Protein AF-X1J367-F1 (afdb_monomer_lite)

InterPro domains:
  IPR011990 Tetratricopeptide-like helical domain superfamily [G3DSA:1.25.40.10] (1-93)
  IPR011990 Tetratricopeptide-like helical domain superfamily [SSF48452] (26-76)
  IPR019734 Tetratricopeptide repeat [PS50005] (44-77)

Structure (mmCIF, N/CA/C/O backbone):
data_AF-X1J367-F1
#
_entry.id   AF-X1J367-F1
#
loop_
_atom_site.group_PDB
_atom_site.id
_atom_site.type_symbol
_atom_site.label_atom_id
_atom_site.label_alt_id
_atom_site.label_comp_id
_atom_site.label_asym_id
_atom_site.label_entity_id
_atom_site.label_seq_id
_atom_site.pdbx_PDB_ins_code
_atom_site.Cartn_x
_atom_site.Cartn_y
_atom_site.Cartn_z
_atom_site.occupancy
_atom_site.B_iso_or_equiv
_atom_site.auth_seq_id
_atom_site.auth_comp_id
_atom_site.auth_asym_id
_atom_site.auth_atom_id
_atom_site.pdbx_PDB_model_num
ATOM 1 N N . MET A 1 1 ? -4.845 5.997 -24.695 1.00 42.47 1 MET A N 1
ATOM 2 C CA . MET A 1 1 ? -5.530 5.528 -23.474 1.00 42.47 1 MET A CA 1
ATOM 3 C C . MET A 1 1 ? -4.638 5.901 -22.306 1.00 42.47 1 MET A C 1
ATOM 5 O O . MET A 1 1 ? -3.478 5.503 -22.303 1.00 42.47 1 MET A O 1
ATOM 9 N N . SER A 1 2 ? -5.087 6.780 -21.414 1.00 50.84 2 SER A N 1
ATOM 10 C CA . SER A 1 2 ? -4.310 7.157 -20.231 1.00 50.84 2 SER A CA 1
ATOM 11 C C . SER A 1 2 ? -4.208 5.938 -19.322 1.00 50.84 2 SER A C 1
ATOM 13 O O . SER A 1 2 ? -5.229 5.522 -18.781 1.00 50.84 2 SER A O 1
ATOM 15 N N . LYS A 1 3 ? -3.012 5.353 -19.180 1.00 59.47 3 LYS A N 1
ATOM 16 C CA . LYS A 1 3 ? -2.815 4.278 -18.204 1.00 59.47 3 LYS A CA 1
ATOM 17 C C . LYS A 1 3 ? -3.201 4.790 -16.819 1.00 59.47 3 LYS A C 1
ATOM 19 O O . LYS A 1 3 ? -2.729 5.871 -16.434 1.00 59.47 3 LYS A O 1
ATOM 24 N N . SER A 1 4 ? -4.050 4.051 -16.114 1.00 87.62 4 SER A N 1
ATOM 25 C CA . SER A 1 4 ? -4.419 4.380 -14.737 1.00 87.62 4 SER A CA 1
ATOM 26 C C . SER A 1 4 ? -3.168 4.355 -13.852 1.00 87.62 4 SER A C 1
ATOM 28 O O . SER A 1 4 ? -2.155 3.737 -14.194 1.00 87.62 4 SER A O 1
ATOM 30 N N . TYR A 1 5 ? -3.198 5.059 -12.719 1.00 92.06 5 TYR A N 1
ATOM 31 C CA . TYR A 1 5 ? -2.085 5.009 -11.769 1.00 92.06 5 TYR A CA 1
ATOM 32 C C . TYR A 1 5 ? -1.799 3.572 -11.313 1.00 92.06 5 TYR A C 1
ATOM 34 O O . TYR A 1 5 ? -0.639 3.206 -11.155 1.00 92.06 5 TYR A O 1
ATOM 42 N N . PHE A 1 6 ? -2.833 2.734 -11.230 1.00 91.12 6 PHE A N 1
ATOM 43 C CA . PHE A 1 6 ? -2.699 1.308 -10.966 1.00 91.12 6 PHE A CA 1
ATOM 44 C C . PHE A 1 6 ? -1.825 0.592 -12.001 1.00 91.12 6 PHE A C 1
ATOM 46 O O . PHE A 1 6 ? -0.813 -0.006 -11.650 1.00 91.12 6 PHE A O 1
ATOM 53 N N . GLU A 1 7 ? -2.156 0.722 -13.287 1.00 92.75 7 GLU A N 1
ATOM 54 C CA . GLU A 1 7 ? -1.418 0.063 -14.374 1.00 92.75 7 GLU A CA 1
ATOM 55 C C . GLU A 1 7 ? 0.041 0.526 -14.456 1.00 92.75 7 GLU A C 1
ATOM 57 O O . GLU A 1 7 ? 0.922 -0.242 -14.838 1.00 92.75 7 GLU A O 1
ATOM 62 N N . LYS A 1 8 ? 0.314 1.792 -14.118 1.00 93.19 8 LYS A N 1
ATOM 63 C CA . LYS A 1 8 ? 1.689 2.301 -14.045 1.00 93.19 8 LYS A CA 1
ATOM 64 C C . LYS A 1 8 ? 2.439 1.714 -12.855 1.00 93.19 8 LYS A C 1
ATOM 66 O O . LYS A 1 8 ? 3.595 1.343 -13.022 1.00 93.19 8 LYS A O 1
ATOM 71 N N . GLY A 1 9 ? 1.797 1.634 -11.689 1.00 92.62 9 GLY A N 1
ATOM 72 C CA . GLY A 1 9 ? 2.372 1.010 -10.500 1.00 92.62 9 GLY A CA 1
ATOM 73 C C . GLY A 1 9 ? 2.745 -0.451 -10.750 1.00 92.62 9 GLY A C 1
ATOM 74 O O . GLY A 1 9 ? 3.903 -0.815 -10.552 1.00 92.62 9 GLY A O 1
ATOM 75 N N . ASP A 1 10 ? 1.811 -1.240 -11.290 1.00 92.12 10 ASP A N 1
ATOM 76 C CA . ASP A 1 10 ? 2.033 -2.659 -11.610 1.00 92.12 10 ASP A CA 1
ATOM 77 C C . ASP A 1 10 ? 3.146 -2.828 -12.654 1.00 92.12 10 ASP A C 1
ATOM 79 O O . ASP A 1 10 ? 4.044 -3.641 -12.466 1.00 92.12 10 ASP A O 1
ATOM 83 N N . MET A 1 11 ? 3.183 -1.983 -13.691 1.00 92.88 11 MET A N 1
ATOM 84 C CA . MET A 1 11 ? 4.274 -2.002 -14.673 1.00 92.88 11 MET A CA 1
ATOM 85 C C . MET A 1 11 ? 5.650 -1.787 -14.021 1.00 92.88 11 MET A C 1
ATOM 87 O O . MET A 1 11 ? 6.623 -2.425 -14.418 1.00 92.88 11 MET A O 1
ATOM 91 N N . TYR A 1 12 ? 5.763 -0.882 -13.046 1.00 92.00 12 TYR A N 1
ATOM 92 C CA . TYR A 1 12 ? 7.024 -0.683 -12.335 1.00 92.00 12 TYR A CA 1
ATOM 93 C C . TYR A 1 12 ? 7.357 -1.867 -11.417 1.00 92.00 12 TYR A C 1
ATOM 95 O O . TYR A 1 12 ? 8.522 -2.249 -11.356 1.00 92.00 12 TYR A O 1
ATOM 103 N N . LEU A 1 13 ? 6.379 -2.500 -10.763 1.00 88.69 13 LEU A N 1
ATOM 104 C CA . LEU A 1 13 ? 6.636 -3.735 -10.010 1.00 88.69 13 LEU A CA 1
ATOM 105 C C . LEU A 1 13 ? 7.120 -4.880 -10.907 1.00 88.69 13 LEU A C 1
ATOM 107 O O . LEU A 1 13 ? 8.109 -5.526 -10.571 1.00 88.69 13 LEU A O 1
ATOM 111 N N . ASP A 1 14 ? 6.517 -5.069 -12.079 1.00 89.81 14 ASP A N 1
ATOM 112 C CA . ASP A 1 14 ? 6.954 -6.093 -13.035 1.00 89.81 14 ASP A CA 1
ATOM 113 C C . ASP A 1 14 ? 8.405 -5.856 -13.485 1.00 89.81 14 ASP A C 1
ATOM 115 O O . ASP A 1 14 ? 9.206 -6.787 -13.581 1.00 89.81 14 ASP A O 1
ATOM 119 N N . ILE A 1 15 ? 8.781 -4.593 -13.726 1.00 88.44 15 ILE A N 1
ATOM 120 C CA . ILE A 1 15 ? 10.167 -4.221 -14.051 1.00 88.44 15 ILE A CA 1
ATOM 121 C C . ILE A 1 15 ? 11.092 -4.507 -12.861 1.00 88.44 15 ILE A C 1
ATOM 123 O O . ILE A 1 15 ? 12.212 -4.977 -13.060 1.00 88.44 15 ILE A O 1
ATOM 127 N N . TYR A 1 16 ? 10.655 -4.233 -11.632 1.00 86.12 16 TYR A N 1
ATOM 128 C CA . TYR A 1 16 ? 11.442 -4.504 -10.429 1.00 86.12 16 TYR A CA 1
ATOM 129 C C . TYR A 1 16 ? 11.742 -6.003 -10.272 1.00 86.12 16 TYR A C 1
ATOM 131 O O . TYR A 1 16 ? 12.890 -6.369 -10.003 1.00 86.12 16 TYR A O 1
ATOM 139 N N . ASP A 1 17 ? 10.746 -6.860 -10.498 1.00 81.94 17 ASP A N 1
ATOM 140 C CA . ASP A 1 17 ? 10.901 -8.314 -10.428 1.00 81.94 17 ASP A CA 1
ATOM 141 C C . ASP A 1 17 ? 11.750 -8.858 -11.588 1.00 81.94 17 ASP A C 1
ATOM 143 O O . ASP A 1 17 ? 12.608 -9.719 -11.381 1.00 81.94 17 ASP A O 1
ATOM 147 N N . ALA A 1 18 ? 11.571 -8.323 -12.801 1.00 85.12 18 ALA A N 1
ATOM 148 C CA . ALA A 1 18 ? 12.277 -8.784 -13.997 1.00 85.12 18 ALA A CA 1
ATOM 149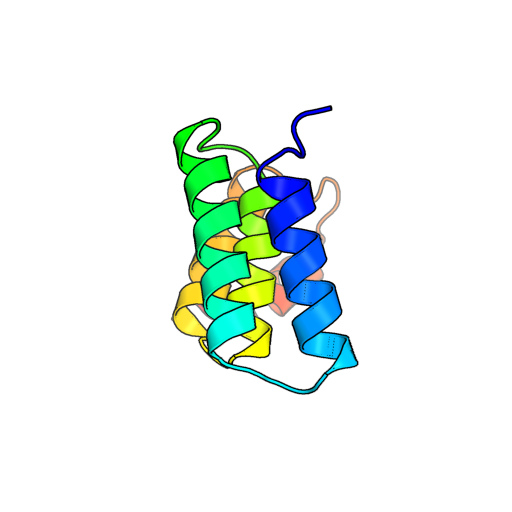 C C . ALA A 1 18 ? 13.751 -8.347 -14.061 1.00 85.12 18 ALA A C 1
ATOM 151 O O . ALA A 1 18 ? 14.601 -9.112 -14.519 1.00 85.12 18 ALA A O 1
ATOM 152 N N . TYR A 1 19 ? 14.074 -7.124 -13.626 1.00 76.00 19 TYR A N 1
ATOM 153 C CA . TYR A 1 19 ? 15.413 -6.533 -13.780 1.00 76.00 19 TYR A CA 1
ATOM 154 C C . TYR A 1 19 ? 16.242 -6.530 -12.488 1.00 76.00 19 TYR A C 1
ATOM 156 O O . TYR A 1 19 ? 17.350 -5.989 -12.462 1.00 76.00 19 TYR A O 1
ATOM 164 N N . GLY A 1 20 ? 15.740 -7.180 -11.435 1.00 71.00 20 GLY A N 1
ATOM 165 C CA . GLY A 1 20 ? 16.378 -7.228 -10.127 1.00 71.00 20 GLY A CA 1
ATOM 166 C C . GLY A 1 20 ? 16.136 -5.944 -9.337 1.00 71.00 20 GLY A C 1
ATOM 167 O O . GLY A 1 20 ? 16.010 -4.865 -9.909 1.00 71.00 20 GLY A O 1
ATOM 168 N N . ARG A 1 21 ? 16.067 -6.091 -8.006 1.00 73.19 21 ARG A N 1
ATOM 169 C CA . ARG A 1 21 ? 15.582 -5.122 -7.005 1.00 73.19 21 ARG A CA 1
ATOM 170 C C . ARG A 1 21 ? 16.153 -3.696 -7.125 1.00 73.19 21 ARG A C 1
ATOM 172 O O . ARG A 1 21 ? 16.968 -3.273 -6.304 1.00 73.19 21 ARG A O 1
ATOM 179 N N . ASN A 1 22 ? 15.724 -2.942 -8.133 1.00 80.62 22 ASN A N 1
ATOM 180 C CA . ASN A 1 22 ? 16.197 -1.593 -8.399 1.00 80.62 22 ASN A CA 1
ATOM 181 C C . ASN A 1 22 ? 15.369 -0.591 -7.579 1.00 80.62 22 ASN A C 1
ATOM 183 O O . ASN A 1 22 ? 14.159 -0.474 -7.802 1.00 80.62 22 ASN A O 1
ATOM 187 N N . PRO A 1 23 ? 15.995 0.168 -6.664 1.00 78.56 23 PRO A N 1
ATOM 188 C CA . PRO A 1 23 ? 15.276 1.081 -5.781 1.00 78.56 23 PRO A CA 1
ATOM 189 C C . PRO A 1 23 ? 14.540 2.205 -6.530 1.00 78.56 23 PRO A C 1
ATOM 191 O O . PRO A 1 23 ? 13.500 2.655 -6.065 1.00 78.56 23 PRO A O 1
ATOM 194 N N . VAL A 1 24 ? 15.014 2.634 -7.705 1.00 84.75 24 VAL A N 1
ATOM 195 C CA . VAL A 1 24 ? 14.374 3.717 -8.482 1.00 84.75 24 VAL A CA 1
ATOM 196 C C . VAL A 1 24 ? 13.044 3.265 -9.088 1.00 84.75 24 VAL A C 1
ATOM 198 O O . VAL A 1 24 ? 12.049 3.993 -9.073 1.00 84.75 24 VAL A O 1
ATOM 201 N N . VAL A 1 25 ? 13.026 2.042 -9.615 1.00 86.69 25 VAL A N 1
ATOM 202 C CA . VAL A 1 25 ? 11.827 1.428 -10.197 1.00 86.69 25 VAL A CA 1
ATOM 203 C C . VAL A 1 25 ? 10.776 1.217 -9.109 1.00 86.69 25 VAL A C 1
ATOM 205 O O . VAL A 1 25 ? 9.601 1.519 -9.296 1.00 86.69 25 VAL A O 1
ATOM 208 N N . PHE A 1 26 ? 11.224 0.783 -7.937 1.00 86.06 26 PHE A N 1
ATOM 209 C CA . PHE A 1 26 ? 10.379 0.603 -6.770 1.00 86.06 26 PHE A CA 1
ATOM 210 C C . PHE A 1 26 ? 9.707 1.899 -6.286 1.00 86.06 26 PHE A C 1
ATOM 212 O O . PHE A 1 26 ? 8.490 1.922 -6.101 1.00 86.06 26 PHE A O 1
ATOM 219 N N . GLU A 1 27 ? 10.464 2.987 -6.118 1.00 90.94 27 GLU A N 1
ATOM 220 C CA . GLU A 1 27 ? 9.886 4.273 -5.696 1.00 90.94 27 GLU A CA 1
ATOM 221 C C . GLU A 1 27 ? 8.856 4.782 -6.718 1.00 90.94 27 GLU A C 1
ATOM 223 O O . GLU A 1 27 ? 7.823 5.340 -6.347 1.00 90.94 27 GLU A O 1
ATOM 228 N N . SER A 1 28 ? 9.071 4.489 -8.005 1.00 93.94 28 SER A N 1
ATOM 229 C CA . SER A 1 28 ? 8.095 4.793 -9.057 1.00 93.94 28 SER A CA 1
ATOM 230 C C . SER A 1 28 ? 6.794 3.995 -8.887 1.00 93.94 28 SER A C 1
ATOM 232 O O . SER A 1 28 ? 5.712 4.545 -9.107 1.00 93.94 28 SER A O 1
ATOM 234 N N . ALA A 1 29 ? 6.858 2.726 -8.466 1.00 94.00 29 ALA A N 1
ATOM 235 C CA . ALA A 1 29 ? 5.664 1.934 -8.160 1.00 94.00 29 ALA A CA 1
ATOM 236 C C . ALA A 1 29 ? 4.879 2.538 -6.983 1.00 94.00 29 ALA A C 1
ATOM 238 O O . ALA A 1 29 ? 3.683 2.811 -7.118 1.00 94.00 29 ALA A O 1
ATOM 239 N N . ILE A 1 30 ? 5.565 2.841 -5.871 1.00 95.38 30 ILE A N 1
ATOM 240 C CA . ILE A 1 30 ? 4.966 3.493 -4.693 1.00 95.38 30 ILE A CA 1
ATOM 241 C C . ILE A 1 30 ? 4.274 4.795 -5.075 1.00 95.38 30 ILE A C 1
ATOM 243 O O . ILE A 1 30 ? 3.129 5.021 -4.684 1.00 95.38 30 ILE A O 1
ATOM 247 N N . GLU A 1 31 ? 4.958 5.671 -5.810 1.00 96.31 31 GLU A N 1
ATOM 248 C CA . GLU A 1 31 ? 4.421 6.989 -6.142 1.00 96.31 31 GLU A CA 1
ATOM 249 C C . GLU A 1 31 ? 3.121 6.870 -6.941 1.00 96.31 31 GLU A C 1
ATOM 251 O O . GLU A 1 31 ? 2.163 7.604 -6.690 1.00 96.31 31 GLU A O 1
ATOM 256 N N . ASN A 1 32 ? 3.059 5.918 -7.875 1.00 96.56 32 ASN A N 1
ATOM 257 C CA . ASN A 1 32 ? 1.848 5.672 -8.645 1.00 96.56 32 ASN A CA 1
ATOM 258 C C . ASN A 1 32 ? 0.716 5.141 -7.758 1.00 96.56 32 ASN A C 1
ATOM 260 O O . ASN A 1 32 ? -0.383 5.690 -7.815 1.00 96.56 32 ASN A O 1
ATOM 264 N N . TYR A 1 33 ? 0.962 4.169 -6.878 1.00 96.00 33 TYR A N 1
ATOM 265 C CA . TYR A 1 33 ? -0.084 3.697 -5.963 1.00 96.00 33 TYR A CA 1
ATOM 266 C C . TYR A 1 33 ? -0.558 4.788 -4.994 1.00 96.00 33 TYR A C 1
ATOM 268 O O . TYR A 1 33 ? -1.761 4.954 -4.811 1.00 96.00 33 TYR A O 1
ATOM 276 N N . ARG A 1 34 ? 0.349 5.618 -4.459 1.00 96.94 34 ARG A N 1
ATOM 277 C CA . ARG A 1 34 ? -0.014 6.768 -3.609 1.00 96.94 34 ARG A CA 1
ATOM 278 C C . ARG A 1 34 ? -0.847 7.807 -4.358 1.00 96.94 34 ARG A C 1
ATOM 280 O O . ARG A 1 34 ? -1.779 8.353 -3.779 1.00 96.94 34 ARG A O 1
ATOM 287 N N . LYS A 1 35 ? -0.554 8.076 -5.635 1.00 96.62 35 LYS A N 1
ATOM 288 C CA . LYS A 1 35 ? -1.401 8.932 -6.488 1.00 96.62 35 LYS A CA 1
ATOM 289 C C . LYS A 1 35 ? -2.774 8.310 -6.737 1.00 96.62 35 LYS A C 1
ATOM 291 O O . LYS A 1 35 ? -3.759 9.036 -6.766 1.00 96.62 35 LYS A O 1
ATOM 296 N N . GLY A 1 36 ? -2.846 6.987 -6.877 1.00 95.19 36 GLY A N 1
ATOM 297 C CA . GLY A 1 36 ? -4.108 6.248 -6.903 1.00 95.19 36 GLY A CA 1
ATOM 298 C C . GLY A 1 36 ? -4.939 6.493 -5.644 1.00 95.19 36 GLY A C 1
ATOM 299 O O . GLY A 1 36 ? -6.081 6.928 -5.746 1.00 95.19 36 GLY A O 1
ATOM 300 N N . LEU A 1 37 ? -4.321 6.339 -4.471 1.00 95.62 37 LEU A N 1
ATOM 301 C CA . LEU A 1 37 ? -4.955 6.582 -3.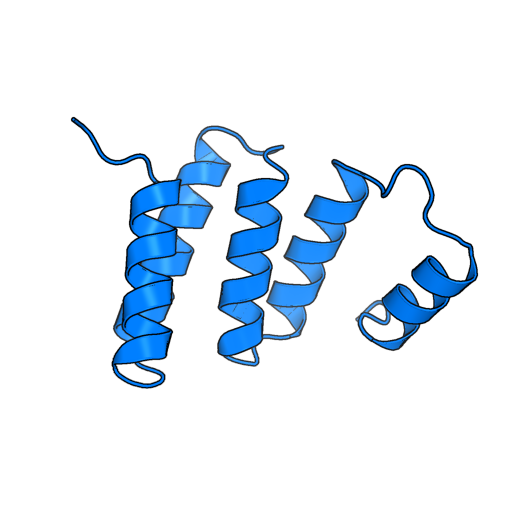170 1.00 95.62 37 LEU A CA 1
ATOM 302 C C . LEU A 1 37 ? -5.332 8.048 -2.922 1.00 95.62 37 LEU A C 1
ATOM 304 O O . LEU A 1 37 ? -6.256 8.325 -2.172 1.00 95.62 37 LEU A O 1
ATOM 308 N N . GLN A 1 38 ? -4.660 9.013 -3.554 1.00 96.06 38 GLN A N 1
ATOM 309 C CA . GLN A 1 38 ? -5.104 10.414 -3.503 1.00 96.06 38 GLN A CA 1
ATOM 310 C C . GLN A 1 38 ? -6.436 10.636 -4.232 1.00 96.06 38 GLN A C 1
ATOM 312 O O . GLN A 1 38 ? -7.148 11.584 -3.908 1.00 96.06 38 GLN A O 1
ATOM 317 N N . LEU A 1 39 ? -6.752 9.805 -5.230 1.00 94.81 39 LEU A N 1
ATOM 318 C CA . LEU A 1 39 ? -8.010 9.876 -5.976 1.00 94.81 39 LEU A CA 1
ATOM 319 C C . LEU A 1 39 ? -9.103 9.008 -5.352 1.00 94.81 39 LEU A C 1
ATOM 321 O O . LEU A 1 39 ? -10.266 9.400 -5.371 1.00 94.81 39 LEU A O 1
ATOM 325 N N . ASP A 1 40 ? -8.725 7.844 -4.832 1.00 93.44 40 ASP A N 1
ATOM 326 C CA . ASP A 1 40 ? -9.620 6.879 -4.200 1.00 93.44 40 ASP A CA 1
ATOM 327 C C . ASP A 1 40 ? -8.963 6.324 -2.922 1.00 93.44 40 ASP A C 1
ATOM 329 O O . ASP A 1 40 ? -8.261 5.308 -2.980 1.00 93.44 40 ASP A O 1
ATOM 333 N N . PRO A 1 41 ? -9.122 7.026 -1.782 1.00 95.81 41 PRO A N 1
ATOM 334 C CA . PRO A 1 41 ? -8.446 6.685 -0.531 1.00 95.81 41 PRO A CA 1
ATOM 335 C C . PRO A 1 41 ? -8.876 5.357 0.085 1.00 95.81 41 PRO A C 1
ATOM 337 O O . PRO A 1 41 ? -8.123 4.819 0.879 1.00 95.81 41 PRO A O 1
ATOM 340 N N . ASP A 1 42 ? -10.052 4.839 -0.269 1.00 94.50 42 ASP A N 1
ATOM 341 C CA . ASP A 1 42 ? -10.616 3.611 0.306 1.00 94.50 42 ASP A CA 1
ATOM 342 C C . ASP A 1 42 ? -10.467 2.418 -0.653 1.00 94.50 42 ASP A C 1
ATOM 344 O O . ASP A 1 42 ? -11.123 1.382 -0.522 1.00 94.50 42 ASP A O 1
ATOM 348 N N . ASN A 1 43 ? -9.596 2.542 -1.654 1.00 92.56 43 ASN A N 1
ATOM 349 C CA . ASN A 1 43 ? -9.380 1.488 -2.624 1.00 92.56 43 ASN A CA 1
ATOM 350 C C . ASN A 1 43 ? -8.491 0.376 -2.053 1.00 92.56 43 ASN A C 1
ATOM 352 O O . ASN A 1 43 ? -7.257 0.474 -2.034 1.00 92.56 43 ASN A O 1
ATOM 356 N N . THR A 1 44 ? -9.117 -0.733 -1.666 1.00 89.88 44 THR A N 1
ATOM 357 C CA . THR A 1 44 ? -8.442 -1.925 -1.134 1.00 89.88 44 THR A CA 1
ATOM 358 C C . THR A 1 44 ? -7.282 -2.400 -2.013 1.00 89.88 44 THR A C 1
ATOM 360 O O . THR A 1 44 ? -6.231 -2.790 -1.503 1.00 89.88 44 THR A O 1
ATOM 363 N N . LEU A 1 45 ? -7.439 -2.357 -3.340 1.00 89.38 45 LEU A N 1
ATOM 364 C CA . LEU A 1 45 ? -6.437 -2.884 -4.264 1.00 89.38 45 LEU A CA 1
ATOM 365 C C . LEU A 1 45 ? -5.176 -2.006 -4.301 1.00 89.38 45 LEU A C 1
ATOM 367 O O . LEU A 1 45 ? -4.066 -2.541 -4.354 1.00 89.38 45 LEU A O 1
ATOM 371 N N . TYR A 1 46 ? -5.323 -0.679 -4.225 1.00 93.75 46 TYR A N 1
ATOM 372 C CA . TYR A 1 46 ? -4.178 0.227 -4.108 1.00 93.75 46 TYR A CA 1
ATOM 373 C C . TYR A 1 46 ? -3.426 0.034 -2.787 1.00 93.75 46 TYR A C 1
ATOM 375 O O . TYR A 1 46 ? -2.198 -0.051 -2.814 1.00 93.75 46 TYR A O 1
ATOM 383 N N . HIS A 1 47 ? -4.133 -0.100 -1.661 1.00 95.00 47 HIS A N 1
ATOM 384 C CA . HIS A 1 47 ? -3.510 -0.400 -0.366 1.00 95.00 47 HIS A CA 1
ATOM 385 C C . HIS A 1 47 ? -2.754 -1.731 -0.390 1.00 95.00 47 HIS A C 1
ATOM 387 O O . HIS A 1 47 ? -1.582 -1.794 -0.023 1.00 95.00 47 HIS A O 1
ATOM 393 N N . TYR A 1 48 ? -3.369 -2.789 -0.922 1.00 91.56 48 TYR A N 1
ATOM 394 C CA . TYR A 1 48 ? -2.712 -4.087 -1.056 1.00 91.56 48 TYR A CA 1
ATOM 395 C C . TYR A 1 48 ? -1.434 -4.012 -1.906 1.00 91.56 48 TYR A C 1
ATOM 397 O O . TYR A 1 48 ? -0.380 -4.498 -1.492 1.00 91.56 48 TYR A O 1
ATOM 405 N N . ARG A 1 49 ? -1.496 -3.383 -3.087 1.00 93.31 49 ARG A N 1
ATOM 406 C CA . ARG A 1 49 ? -0.328 -3.253 -3.973 1.00 93.31 49 ARG A CA 1
ATOM 407 C C . ARG A 1 49 ? 0.773 -2.382 -3.378 1.00 93.31 49 ARG A C 1
ATOM 409 O O . ARG A 1 49 ? 1.949 -2.706 -3.542 1.00 93.31 49 ARG A O 1
ATOM 416 N N . LEU A 1 50 ? 0.412 -1.316 -2.668 1.00 95.44 50 LEU A N 1
ATOM 417 C CA . LEU A 1 50 ? 1.371 -0.467 -1.970 1.00 95.44 50 LEU A CA 1
ATOM 418 C C . LEU A 1 50 ? 2.062 -1.233 -0.828 1.00 95.44 50 LEU A C 1
ATOM 420 O O . LEU A 1 50 ? 3.289 -1.186 -0.718 1.00 95.44 50 LEU A O 1
ATOM 424 N N . GLY A 1 51 ? 1.307 -2.020 -0.056 1.00 94.31 51 GLY A N 1
ATOM 425 C CA . GLY A 1 51 ? 1.856 -2.929 0.953 1.00 94.31 51 GLY A CA 1
ATOM 426 C C . GLY A 1 51 ? 2.793 -3.983 0.356 1.00 94.31 51 GLY A C 1
ATOM 427 O O . GLY A 1 51 ? 3.888 -4.215 0.875 1.00 94.31 51 GLY A O 1
ATOM 428 N N . TYR A 1 52 ? 2.417 -4.560 -0.787 1.00 90.62 52 TYR A N 1
ATOM 429 C CA . TYR A 1 52 ? 3.242 -5.518 -1.528 1.00 90.62 52 TYR A CA 1
ATOM 430 C C . TYR A 1 52 ? 4.550 -4.910 -2.017 1.00 90.62 52 TYR A C 1
ATOM 432 O O . TYR A 1 52 ? 5.615 -5.495 -1.800 1.00 90.62 52 TYR A O 1
ATOM 440 N N . ALA A 1 53 ? 4.497 -3.701 -2.574 1.00 91.62 53 ALA A N 1
ATOM 441 C CA . ALA A 1 53 ? 5.694 -2.962 -2.933 1.00 91.62 53 ALA A CA 1
ATOM 442 C C . ALA A 1 53 ? 6.615 -2.813 -1.704 1.00 91.62 53 ALA A C 1
ATOM 444 O O . ALA A 1 53 ? 7.779 -3.224 -1.750 1.00 91.62 53 ALA A O 1
ATOM 445 N N . TYR A 1 54 ? 6.119 -2.266 -0.588 1.00 93.44 54 TYR A N 1
ATOM 446 C CA . TYR A 1 54 ? 6.929 -2.088 0.625 1.00 93.44 54 TYR A CA 1
ATOM 447 C C . TYR A 1 54 ? 7.524 -3.408 1.140 1.00 93.44 54 TYR A C 1
ATOM 449 O O . TYR A 1 54 ? 8.695 -3.451 1.537 1.00 93.44 54 TYR A O 1
ATOM 457 N N . HIS A 1 55 ? 6.762 -4.502 1.071 1.00 88.06 55 HIS A N 1
ATOM 458 C CA . HIS A 1 55 ? 7.212 -5.830 1.475 1.00 88.06 55 HIS A CA 1
ATOM 459 C C . HIS A 1 55 ? 8.413 -6.312 0.650 1.00 88.06 55 HIS A C 1
ATOM 461 O O . HIS A 1 55 ? 9.405 -6.768 1.227 1.00 88.06 55 HIS A O 1
ATOM 467 N N . LEU A 1 56 ? 8.373 -6.166 -0.680 1.00 85.94 56 LEU A N 1
ATOM 468 C CA . LEU A 1 56 ? 9.479 -6.551 -1.569 1.00 85.94 56 LEU A CA 1
ATOM 469 C C . LEU A 1 56 ? 10.795 -5.841 -1.207 1.00 85.94 56 LEU A C 1
ATOM 471 O O . LEU A 1 56 ? 11.877 -6.425 -1.320 1.00 85.94 56 LEU A O 1
ATOM 475 N N . MET A 1 57 ? 10.700 -4.621 -0.678 1.00 87.25 57 MET A N 1
ATOM 476 C CA . MET A 1 57 ? 11.836 -3.815 -0.219 1.00 87.25 57 MET A CA 1
ATOM 477 C C . MET A 1 57 ? 12.175 -3.980 1.260 1.00 87.25 57 MET A C 1
ATOM 479 O O . MET A 1 57 ? 13.005 -3.242 1.791 1.00 87.25 57 MET A O 1
ATOM 483 N N . ARG A 1 58 ? 11.569 -4.961 1.937 1.00 89.12 58 ARG A N 1
ATOM 484 C CA . ARG A 1 58 ? 11.754 -5.225 3.372 1.00 89.12 58 ARG A CA 1
ATOM 485 C C . ARG A 1 58 ? 11.394 -4.030 4.268 1.00 89.12 58 ARG A C 1
ATOM 487 O O . ARG A 1 58 ? 11.829 -3.979 5.417 1.00 89.12 58 ARG A O 1
ATOM 494 N N . ARG A 1 59 ? 10.567 -3.105 3.772 1.00 90.25 59 ARG A N 1
ATOM 495 C CA . ARG A 1 59 ? 9.952 -2.005 4.531 1.00 90.25 59 ARG A CA 1
ATOM 496 C C . ARG A 1 59 ? 8.714 -2.540 5.247 1.00 90.25 59 ARG A C 1
ATOM 498 O O . ARG A 1 59 ? 7.578 -2.257 4.884 1.00 90.25 59 ARG A O 1
ATOM 505 N N . LEU A 1 60 ? 8.951 -3.452 6.191 1.00 89.88 60 LEU A N 1
ATOM 506 C CA . LEU A 1 60 ? 7.900 -4.303 6.758 1.00 89.88 60 LEU A CA 1
ATOM 507 C C . LEU A 1 60 ? 6.877 -3.515 7.583 1.00 89.88 60 LEU A C 1
ATOM 509 O O . LEU A 1 60 ? 5.706 -3.878 7.584 1.00 89.88 60 LEU A O 1
ATOM 513 N N . THR A 1 61 ? 7.297 -2.427 8.232 1.00 91.44 61 THR A N 1
ATOM 514 C CA . THR A 1 61 ? 6.394 -1.553 8.988 1.00 91.44 61 THR A CA 1
ATOM 515 C C . THR A 1 61 ? 5.401 -0.854 8.069 1.00 91.44 61 THR A C 1
ATOM 517 O O . THR A 1 61 ? 4.198 -0.928 8.311 1.00 91.44 61 THR A O 1
ATOM 520 N N . GLU A 1 62 ? 5.867 -0.240 6.978 1.00 93.75 62 GLU A N 1
ATOM 521 C CA . GLU A 1 62 ? 4.962 0.379 6.006 1.00 93.75 62 GLU A CA 1
ATOM 522 C C . GLU A 1 62 ? 4.092 -0.658 5.291 1.00 93.75 62 GLU A C 1
ATOM 524 O O . GLU A 1 62 ? 2.903 -0.426 5.095 1.00 93.75 62 GLU A O 1
ATOM 529 N N . ALA A 1 63 ? 4.653 -1.826 4.961 1.00 93.38 63 ALA A N 1
ATOM 530 C CA . ALA A 1 63 ? 3.889 -2.918 4.367 1.00 93.38 63 ALA A CA 1
ATOM 531 C C . ALA A 1 63 ? 2.720 -3.352 5.262 1.00 93.38 63 ALA A C 1
ATOM 533 O O . ALA A 1 63 ? 1.594 -3.473 4.784 1.00 93.38 63 ALA A O 1
ATOM 534 N N . SER A 1 64 ? 2.985 -3.546 6.558 1.00 90.75 64 SER A N 1
ATOM 535 C CA . SER A 1 64 ? 1.966 -3.930 7.539 1.00 90.75 64 SER A CA 1
ATOM 536 C C . SER A 1 64 ? 0.846 -2.898 7.614 1.00 90.75 64 SER A C 1
ATOM 538 O O . SER A 1 64 ? -0.320 -3.270 7.542 1.00 90.75 64 SER A O 1
ATOM 540 N N . GLY A 1 65 ? 1.187 -1.607 7.685 1.00 91.00 65 GLY A N 1
ATOM 541 C CA . GLY A 1 65 ? 0.191 -0.537 7.756 1.00 91.00 65 GLY A CA 1
ATOM 542 C C . GLY A 1 65 ? -0.774 -0.545 6.568 1.00 91.00 65 GLY A C 1
ATOM 543 O O . GLY A 1 65 ? -1.984 -0.461 6.755 1.00 91.00 65 GLY A O 1
ATOM 544 N N . GLU A 1 66 ? -0.261 -0.716 5.351 1.00 94.75 66 GLU A N 1
ATOM 545 C CA . GLU A 1 66 ? -1.094 -0.747 4.143 1.00 94.75 66 GLU A CA 1
ATOM 546 C C . GLU A 1 66 ? -1.940 -2.026 4.045 1.00 94.75 66 GLU A C 1
ATOM 548 O O . GLU A 1 66 ? -3.116 -1.973 3.680 1.00 94.75 66 GLU A O 1
ATOM 553 N N . TYR A 1 67 ? -1.386 -3.180 4.430 1.00 88.94 67 TYR A N 1
ATOM 554 C CA . TYR A 1 67 ? -2.152 -4.427 4.488 1.00 88.94 67 TYR A CA 1
ATOM 555 C C . TYR A 1 67 ? -3.260 -4.388 5.540 1.00 88.94 67 TYR A C 1
ATOM 557 O O . TYR A 1 67 ? -4.362 -4.869 5.281 1.00 88.94 67 TYR A O 1
ATOM 565 N N . GLU A 1 68 ? -3.011 -3.785 6.702 1.00 90.12 68 GLU A N 1
ATOM 566 C CA . GLU A 1 68 ? -4.041 -3.581 7.720 1.00 90.12 68 GLU A CA 1
ATOM 567 C C . GLU A 1 68 ? -5.183 -2.706 7.209 1.00 90.12 68 GLU A C 1
ATOM 569 O O . GLU A 1 68 ? -6.344 -2.981 7.512 1.00 90.12 68 GLU A O 1
ATOM 574 N N . VAL A 1 69 ? -4.877 -1.649 6.453 1.00 90.69 69 VAL A N 1
ATOM 575 C CA . VAL A 1 69 ? -5.912 -0.803 5.849 1.00 90.69 69 VAL A CA 1
ATOM 576 C C . VAL A 1 69 ? -6.719 -1.606 4.830 1.00 90.69 69 VAL A C 1
ATOM 578 O O . VAL A 1 69 ? -7.945 -1.613 4.917 1.00 90.69 69 VAL A O 1
ATOM 581 N N . ALA A 1 70 ? -6.066 -2.365 3.945 1.00 88.31 70 ALA A N 1
ATOM 582 C CA . ALA A 1 70 ? -6.759 -3.231 2.989 1.00 88.31 70 ALA A CA 1
ATOM 583 C C . ALA A 1 70 ? -7.696 -4.241 3.684 1.00 88.31 70 ALA A C 1
ATOM 585 O O . ALA A 1 70 ? -8.850 -4.381 3.284 1.00 88.31 70 ALA A O 1
ATOM 586 N N . LEU A 1 71 ? -7.243 -4.886 4.764 1.00 86.88 71 LEU A N 1
ATOM 587 C CA . LEU A 1 71 ? -8.053 -5.833 5.544 1.00 86.88 71 LEU A CA 1
ATOM 588 C C . LEU A 1 71 ? -9.217 -5.168 6.293 1.00 86.88 71 LEU A C 1
ATOM 590 O O . LEU A 1 71 ? -10.242 -5.808 6.514 1.00 86.88 71 LEU A O 1
ATOM 594 N N . LYS A 1 72 ? -9.075 -3.904 6.707 1.00 87.56 72 LYS A N 1
ATOM 595 C CA . LYS A 1 72 ? -10.168 -3.131 7.322 1.00 87.56 72 LYS A CA 1
ATOM 596 C C . LYS A 1 72 ? -11.225 -2.726 6.292 1.00 87.56 72 LYS A C 1
ATOM 598 O O . LYS A 1 72 ? -12.404 -2.708 6.633 1.00 87.56 72 LYS A O 1
ATOM 603 N N . LEU A 1 73 ? -10.801 -2.394 5.071 1.00 87.12 73 LEU A N 1
ATOM 604 C CA . LEU A 1 73 ? -11.674 -1.964 3.975 1.00 87.12 73 LEU A CA 1
ATOM 605 C C . LEU A 1 73 ? -12.443 -3.131 3.344 1.00 87.12 73 LEU A C 1
ATOM 607 O O . LEU A 1 73 ? -13.642 -3.009 3.107 1.00 87.12 73 LEU A O 1
ATOM 611 N N . ASP A 1 74 ? -11.775 -4.264 3.112 1.00 84.25 74 ASP A N 1
ATOM 612 C CA . ASP A 1 74 ? -12.393 -5.500 2.616 1.00 84.25 74 ASP A CA 1
ATOM 613 C C . ASP A 1 74 ? -11.979 -6.696 3.491 1.00 84.25 74 ASP A C 1
ATOM 615 O O . ASP A 1 74 ? -11.030 -7.426 3.176 1.00 84.25 74 ASP A O 1
ATOM 619 N N . PRO A 1 75 ? -12.657 -6.888 4.637 1.00 80.75 75 PRO A N 1
ATOM 620 C CA . PRO A 1 75 ? -12.403 -8.025 5.506 1.00 80.75 75 PRO A CA 1
ATOM 621 C C . PRO A 1 75 ? -12.720 -9.335 4.773 1.00 80.75 75 PRO A C 1
ATOM 623 O O . PRO A 1 75 ? -13.769 -9.436 4.128 1.00 80.75 75 PRO A O 1
ATOM 626 N N . PRO A 1 76 ? -11.894 -10.391 4.901 1.00 72.50 76 PRO A N 1
ATOM 627 C CA . PRO A 1 76 ? -12.167 -11.636 4.205 1.00 72.50 76 PRO A CA 1
ATOM 628 C C . PRO A 1 76 ? -13.505 -12.209 4.681 1.00 72.50 76 PRO A C 1
ATOM 630 O O . PRO A 1 76 ? -13.707 -12.463 5.869 1.00 72.50 76 PRO A O 1
ATOM 633 N N . ARG A 1 77 ? -14.422 -12.442 3.735 1.00 67.06 77 ARG A N 1
ATOM 634 C CA . ARG A 1 77 ? -15.825 -12.834 3.985 1.00 67.06 77 ARG A CA 1
ATOM 635 C C . ARG A 1 77 ? -15.992 -14.108 4.827 1.00 67.06 77 ARG A C 1
ATOM 637 O O . ARG A 1 77 ? -17.066 -14.355 5.366 1.00 67.06 77 ARG A O 1
ATOM 644 N N . SER A 1 78 ? -14.940 -14.916 4.910 1.00 62.09 78 SER A N 1
ATOM 645 C CA . SER A 1 78 ? -14.869 -16.169 5.659 1.00 62.09 78 SER A CA 1
ATOM 646 C C . SER A 1 78 ? -13.487 -16.369 6.289 1.00 62.09 78 SER A C 1
ATOM 648 O O . SER A 1 78 ? -12.981 -17.488 6.298 1.00 62.09 78 SER A O 1
ATOM 650 N N . ALA A 1 79 ? -12.855 -15.288 6.769 1.00 62.41 79 ALA A N 1
ATOM 651 C CA . ALA A 1 79 ? -11.655 -15.412 7.593 1.00 62.41 79 ALA A CA 1
ATOM 652 C C . ALA A 1 79 ? -12.001 -16.252 8.826 1.00 62.41 79 ALA A C 1
ATOM 654 O O . ALA A 1 79 ? -12.870 -15.868 9.615 1.00 62.41 79 ALA A O 1
ATOM 655 N N . SER A 1 80 ? -11.363 -17.407 8.983 1.00 66.25 80 SER A N 1
ATOM 656 C CA . SER A 1 80 ? -11.467 -18.143 10.237 1.00 66.25 80 SER A CA 1
ATOM 657 C C . SER A 1 80 ? -10.672 -17.414 11.325 1.00 66.25 80 SER A C 1
ATOM 659 O O . SER A 1 80 ? -9.767 -16.628 11.033 1.00 66.25 80 SER A O 1
ATOM 661 N N . GLU A 1 81 ? -10.970 -17.676 12.602 1.00 64.50 81 GLU A N 1
ATOM 662 C CA . GLU A 1 81 ? -10.137 -17.152 13.695 1.00 64.50 81 GLU A CA 1
ATOM 663 C C . GLU A 1 81 ? -8.662 -17.546 13.542 1.00 64.50 81 GLU A C 1
ATOM 665 O O . GLU A 1 81 ? -7.785 -16.816 13.995 1.00 64.50 81 GLU A O 1
ATOM 670 N N . ASP A 1 82 ? -8.385 -18.689 12.916 1.00 63.06 82 ASP A N 1
ATOM 671 C CA . ASP A 1 82 ? -7.027 -19.174 12.701 1.00 63.06 82 ASP A CA 1
ATOM 672 C C . ASP A 1 82 ? -6.311 -18.374 11.608 1.00 63.06 82 ASP A C 1
ATOM 674 O O . ASP A 1 82 ? -5.134 -18.056 11.775 1.00 63.06 82 ASP A O 1
ATOM 678 N N . ASP A 1 83 ? -7.022 -17.951 10.557 1.00 63.09 83 ASP A N 1
ATOM 679 C CA . ASP A 1 83 ? -6.483 -17.048 9.531 1.00 63.09 83 ASP A CA 1
ATOM 680 C C . ASP A 1 83 ? -6.157 -15.671 10.125 1.00 63.09 83 ASP A C 1
ATOM 682 O O . ASP A 1 83 ? -5.104 -15.100 9.834 1.00 63.09 83 ASP A O 1
ATOM 686 N N . LEU A 1 84 ? -7.018 -15.162 11.015 1.00 66.94 84 LEU A N 1
ATOM 687 C CA . LEU A 1 84 ? -6.789 -13.903 11.731 1.00 66.94 84 LEU A CA 1
ATOM 688 C C . LEU A 1 84 ? -5.626 -14.012 12.728 1.00 66.94 84 LEU A C 1
ATOM 690 O O . LEU A 1 84 ? -4.781 -13.124 12.770 1.00 66.94 84 LEU A O 1
ATOM 694 N N . LYS A 1 85 ? -5.514 -15.118 13.478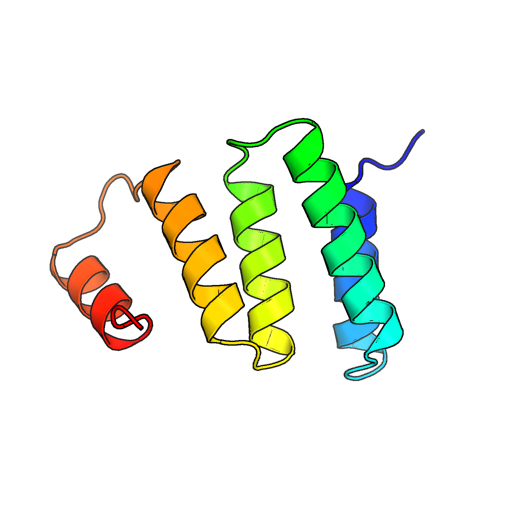 1.00 65.50 85 LYS A N 1
ATOM 695 C CA . LYS A 1 85 ? -4.373 -15.384 14.379 1.00 65.50 85 LYS A CA 1
ATOM 696 C C . LYS A 1 85 ? -3.061 -15.543 13.615 1.00 65.50 85 LYS A C 1
ATOM 698 O O . LYS A 1 85 ? -2.008 -15.167 14.123 1.00 65.50 85 LYS A O 1
ATOM 703 N N . LEU A 1 86 ? -3.099 -16.122 12.415 1.00 60.72 86 LEU A N 1
ATOM 704 C CA . LEU A 1 86 ? -1.929 -16.261 11.554 1.00 60.72 86 LEU A CA 1
ATOM 705 C C . LEU A 1 86 ? -1.510 -14.905 10.975 1.00 60.72 86 LEU A C 1
ATOM 707 O O . LEU A 1 86 ? -0.319 -14.588 10.987 1.00 60.72 86 LEU A O 1
ATOM 711 N N . ALA A 1 87 ? -2.478 -14.095 10.538 1.00 62.09 87 ALA A N 1
ATOM 712 C CA . ALA A 1 87 ? -2.254 -12.712 10.134 1.00 62.09 87 ALA A CA 1
ATOM 713 C C . ALA A 1 87 ? -1.644 -11.904 11.286 1.00 62.09 87 ALA A C 1
ATOM 715 O O . ALA A 1 87 ? -0.570 -11.359 11.099 1.00 62.09 87 ALA A O 1
ATOM 716 N N . ASP A 1 88 ? -2.201 -11.953 12.497 1.00 61.66 88 ASP A N 1
ATOM 717 C CA . ASP A 1 88 ? -1.624 -11.320 13.697 1.00 61.66 88 ASP A CA 1
ATOM 718 C C . ASP A 1 88 ? -0.250 -11.898 14.092 1.00 61.66 88 ASP A C 1
ATOM 720 O O . ASP A 1 88 ? 0.522 -11.264 14.800 1.00 61.66 88 ASP A O 1
ATOM 724 N N . LYS A 1 89 ? 0.097 -13.120 13.683 1.00 59.56 89 LYS A N 1
ATOM 725 C CA . LYS A 1 89 ? 1.406 -13.721 13.988 1.00 59.56 89 LYS A CA 1
ATOM 726 C C . LYS A 1 89 ? 2.501 -13.261 13.027 1.00 59.56 89 LYS A C 1
ATOM 728 O O . LYS A 1 89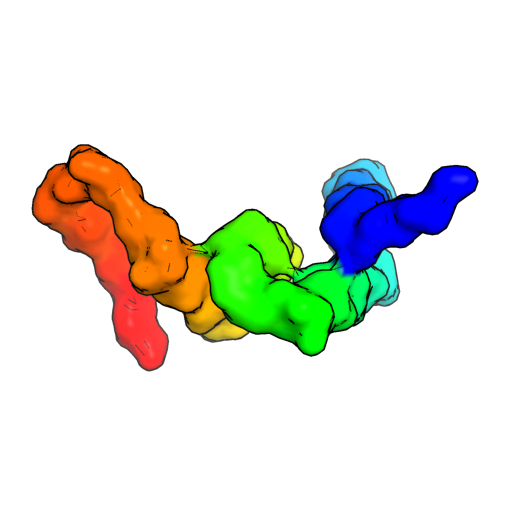 ? 3.661 -13.169 13.431 1.00 59.56 89 LYS A O 1
ATOM 733 N N . TYR A 1 90 ? 2.156 -13.019 11.763 1.00 50.75 90 TYR A N 1
ATOM 734 C CA . TYR A 1 90 ? 3.096 -12.594 10.714 1.00 50.75 90 TYR A CA 1
ATOM 735 C C . TYR A 1 90 ? 3.030 -11.096 10.394 1.00 50.75 90 TYR A C 1
ATOM 737 O O . TYR A 1 90 ? 3.994 -10.543 9.869 1.00 50.75 90 TYR A O 1
ATOM 745 N N . ALA A 1 91 ? 1.932 -10.455 10.769 1.00 55.41 91 ALA A N 1
ATOM 746 C CA . ALA A 1 91 ? 1.734 -9.026 10.938 1.00 55.41 91 ALA A CA 1
ATOM 747 C C . ALA A 1 91 ? 1.334 -8.783 12.405 1.00 55.41 91 ALA A C 1
ATOM 749 O O . ALA A 1 91 ? 0.217 -8.338 12.677 1.00 55.41 91 ALA A O 1
ATOM 750 N N . PRO A 1 92 ? 2.200 -9.132 13.382 1.00 43.56 92 PRO A N 1
ATOM 751 C CA . PRO A 1 92 ? 1.950 -8.697 14.746 1.00 43.56 92 PRO A CA 1
ATOM 752 C C . PRO A 1 92 ? 1.815 -7.193 14.705 1.00 43.56 92 PRO A C 1
ATOM 754 O O 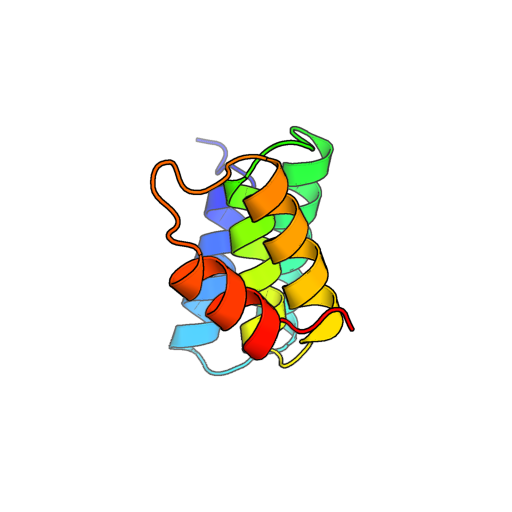. PRO A 1 92 ? 2.591 -6.554 13.995 1.00 43.56 92 PRO A O 1
ATOM 757 N N . LYS A 1 93 ? 0.834 -6.653 15.442 1.00 53.16 93 LYS A N 1
ATOM 758 C CA . LYS A 1 93 ? 0.797 -5.225 15.761 1.00 53.16 93 LYS A CA 1
ATOM 759 C C . LYS A 1 93 ? 2.236 -4.796 16.051 1.00 53.16 93 LYS A C 1
ATOM 761 O O . LYS A 1 93 ? 2.802 -5.227 17.059 1.00 53.16 93 LYS A O 1
ATOM 766 N N . LEU A 1 94 ? 2.826 -4.069 15.106 1.00 44.41 94 LEU A N 1
ATOM 767 C CA . LEU A 1 94 ? 4.128 -3.440 15.259 1.00 44.41 94 LEU A CA 1
ATOM 768 C C . LEU A 1 94 ? 3.952 -2.234 16.176 1.00 44.41 94 LEU A C 1
ATOM 770 O O . LEU A 1 94 ? 2.957 -1.496 15.994 1.00 44.41 94 LEU A O 1
#

pLDDT: mean 82.81, std 14.52, range [42.47, 96.94]

Organism: NCBI:txid412755

Foldseek 3Di:
DPDQLQNQLVVLVVCCVVVDNDVVSLVSSLVSLVVVCVVVVLDLVSLQSNLVSCVVVVVNVSSLVSNVSSCVSPPDPDCDVVNVVVNCVSSVPD

Radius of gyration: 14.01 Å; chains: 1; bounding box: 32×30×39 Å

Sequence (94 aa):
MSKSYFEKGDMYLDIYDAYGRNPVVFESAIENYRKGLQLDPDNTLYHYRLGYAYHLMRRLTEASGEYEVALKLDPPRSASEDDLKLADKYAPKL
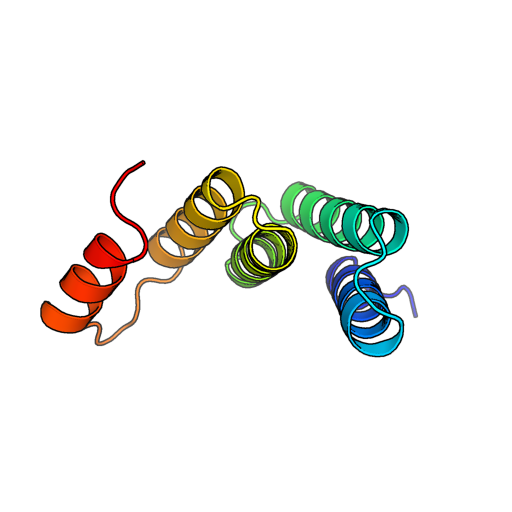
Secondary structure (DSSP, 8-state):
----HHHHHHHHHHHHHHH---HHHHHHHHHHHHHHHHH-TT-HHHHHHHHHHHHHTT-HHHHHHHHHHHHHHS--TT--HHHHHHHHHHS---